Protein AF-A0A367IS16-F1 (afdb_monomer)

Radius of gyration: 10.43 Å; Cα contacts (8 Å, |Δi|>4): 28; chains: 1; bounding box: 27×26×26 Å

Secondary structure (DSSP, 8-state):
---PPPHHHHHHHHHHHHTT--HHHHHHHSTT--HHHHHHHHHHH-TTPPP---

Solvent-accessible surface area (backbone atoms only — not comparable to full-atom values): 3476 Å² total; per-residue (Å²): 133,83,82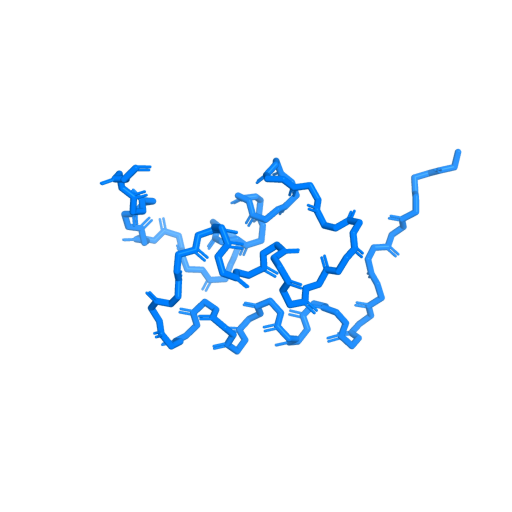,71,79,47,72,65,58,51,52,48,52,54,51,43,48,74,68,71,53,48,72,65,62,50,34,70,74,37,78,89,56,50,70,71,58,50,50,53,50,43,45,72,78,40,69,87,60,77,77,78,89,122

Foldseek 3Di:
DPPDDDPVLLVLLLVCVVVVHAPVVNCVVPPPDDPVNSVVSCCVNPVPDDRPDD

Sequence (54 aa):
MTNAISKSQQNEIKLLLSQNKTYAEIMERIPGLKKSTLGRYANKFYPNRVPGTS

Organism: Rhizopus azygosporus (NCBI:txid86630)

Nearest PDB structures (foldseek):
  1tc3-assembly1_C  TM=9.187E-01  e=2.139E+00  Caenorhabditis elegans
  1idz-assembly1_A  TM=7.137E-01  e=9.778E-01  Mus musculus

Structure (mmCIF, N/CA/C/O backbone):
data_AF-A0A367IS16-F1
#
_entry.id   AF-A0A367IS16-F1
#
loop_
_atom_site.group_PDB
_atom_site.id
_atom_site.type_symbol
_atom_site.label_atom_id
_atom_site.label_alt_id
_atom_site.label_comp_id
_atom_site.label_asym_id
_atom_site.label_entity_id
_atom_site.label_seq_id
_atom_site.pdbx_PDB_ins_code
_atom_site.Cart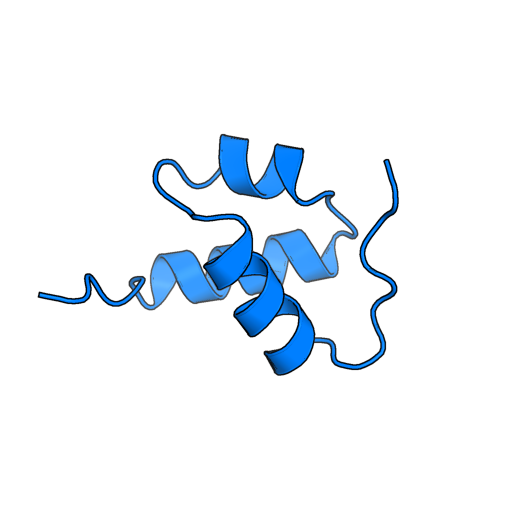n_x
_atom_site.Cartn_y
_atom_site.Cartn_z
_atom_site.occupancy
_atom_site.B_iso_or_equiv
_atom_site.auth_seq_id
_atom_site.auth_comp_id
_atom_site.auth_asym_id
_atom_site.auth_atom_id
_atom_site.pdbx_PDB_model_num
ATOM 1 N N . MET A 1 1 ? 2.884 11.280 -19.400 1.00 37.66 1 MET A N 1
ATOM 2 C CA . MET A 1 1 ? 3.850 10.751 -18.413 1.00 37.66 1 MET A CA 1
ATOM 3 C C . MET A 1 1 ? 3.075 9.939 -17.393 1.00 37.66 1 MET A C 1
ATOM 5 O O . MET A 1 1 ? 2.183 10.474 -16.747 1.00 37.66 1 MET A O 1
ATOM 9 N N . THR A 1 2 ? 3.319 8.635 -17.316 1.00 47.31 2 THR A N 1
ATOM 10 C CA . THR A 1 2 ? 2.696 7.778 -16.301 1.00 47.31 2 THR A CA 1
ATOM 11 C C . THR A 1 2 ? 3.443 8.042 -15.003 1.00 47.31 2 THR A C 1
ATOM 13 O O . THR A 1 2 ? 4.560 7.557 -14.855 1.00 47.31 2 THR A O 1
ATOM 16 N N . ASN A 1 3 ? 2.886 8.866 -14.111 1.00 56.12 3 ASN A N 1
ATOM 17 C CA . ASN A 1 3 ? 3.485 9.128 -12.802 1.00 56.12 3 ASN A CA 1
ATOM 18 C C . ASN A 1 3 ? 3.611 7.793 -12.063 1.00 56.12 3 ASN A C 1
ATOM 20 O O . ASN A 1 3 ? 2.631 7.257 -11.540 1.00 56.12 3 ASN A O 1
ATOM 24 N N . ALA A 1 4 ? 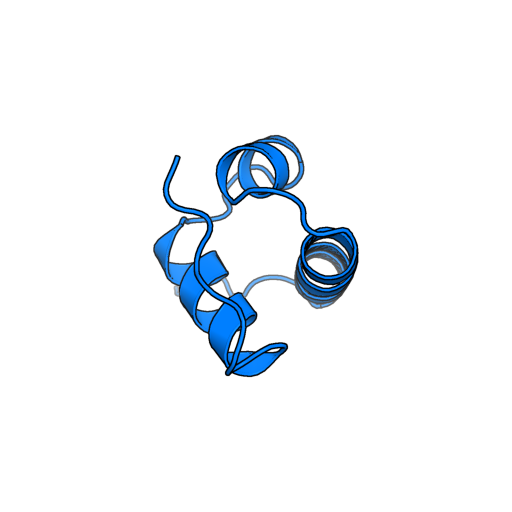4.804 7.208 -12.109 1.00 69.88 4 ALA A N 1
ATOM 25 C CA . ALA A 1 4 ? 5.108 5.984 -11.403 1.00 69.88 4 ALA A CA 1
ATOM 26 C C . ALA A 1 4 ? 5.015 6.287 -9.905 1.00 69.88 4 ALA A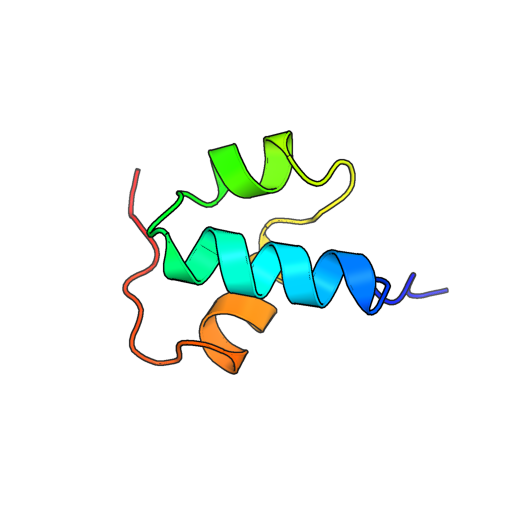 C 1
ATOM 28 O O . ALA A 1 4 ? 5.637 7.228 -9.416 1.00 69.88 4 ALA A O 1
ATOM 29 N N . ILE A 1 5 ? 4.206 5.505 -9.191 1.00 77.62 5 ILE A N 1
ATOM 30 C CA . ILE A 1 5 ? 4.076 5.614 -7.737 1.00 77.62 5 ILE A CA 1
ATOM 31 C C . ILE A 1 5 ? 5.459 5.445 -7.107 1.00 77.62 5 ILE A C 1
ATOM 33 O O . ILE A 1 5 ? 6.182 4.493 -7.429 1.00 77.62 5 ILE A O 1
ATOM 37 N N . SER A 1 6 ? 5.824 6.362 -6.210 1.00 85.88 6 SER A N 1
ATOM 38 C CA . SER A 1 6 ? 7.142 6.357 -5.577 1.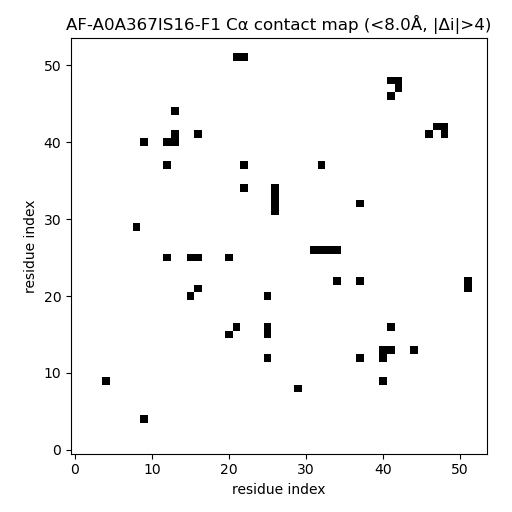00 85.88 6 SER A CA 1
ATOM 39 C C . SER A 1 6 ? 7.348 5.090 -4.742 1.00 85.88 6 SER A C 1
ATOM 41 O O . SER A 1 6 ? 6.395 4.474 -4.261 1.00 85.88 6 SER A O 1
ATOM 43 N N . LYS A 1 7 ? 8.603 4.681 -4.530 1.00 86.06 7 LYS A N 1
ATOM 44 C CA . 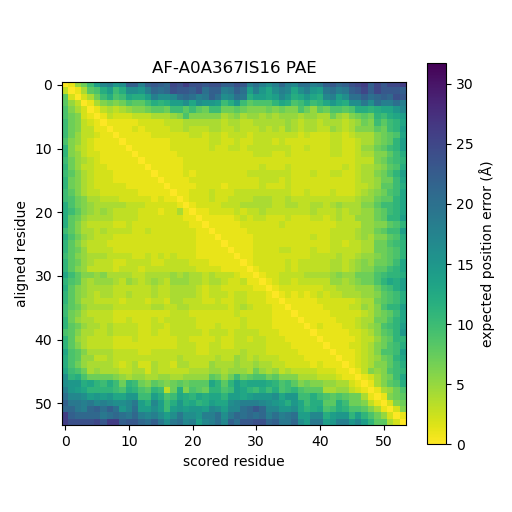LYS A 1 7 ? 8.913 3.485 -3.726 1.00 86.06 7 LYS A CA 1
ATOM 45 C C . LYS A 1 7 ? 8.353 3.584 -2.298 1.00 86.06 7 LYS A C 1
ATOM 47 O O . LYS A 1 7 ? 7.916 2.577 -1.752 1.00 86.06 7 LYS A O 1
ATOM 52 N N . SER A 1 8 ? 8.303 4.797 -1.739 1.00 87.38 8 SER A N 1
ATOM 53 C CA . SER A 1 8 ? 7.675 5.068 -0.439 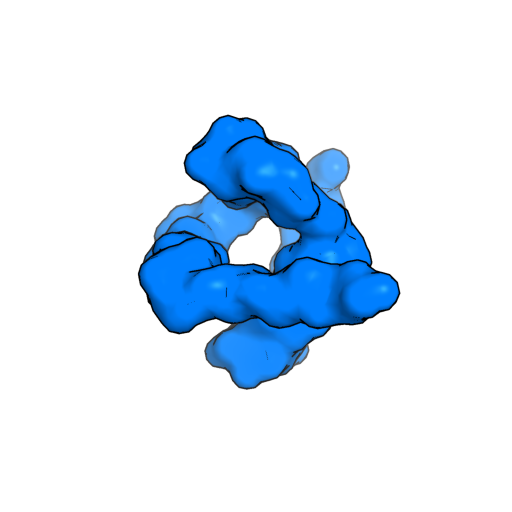1.00 87.38 8 SER A CA 1
ATOM 54 C C . SER A 1 8 ? 6.175 4.758 -0.462 1.00 87.38 8 SER A C 1
ATOM 56 O O . SER A 1 8 ? 5.702 3.935 0.316 1.00 87.38 8 SER A O 1
ATOM 58 N N . GLN A 1 9 ? 5.448 5.301 -1.443 1.00 87.81 9 GLN A N 1
ATOM 59 C CA . GLN A 1 9 ? 4.017 5.033 -1.607 1.00 87.81 9 GLN A CA 1
ATOM 60 C C . GLN A 1 9 ? 3.732 3.544 -1.868 1.00 87.81 9 GLN A C 1
ATOM 62 O O . GLN A 1 9 ? 2.740 3.013 -1.384 1.00 87.81 9 GLN A O 1
ATOM 67 N N . GLN A 1 10 ? 4.604 2.833 -2.593 1.00 89.31 10 GLN A N 1
ATOM 68 C CA . GLN A 1 10 ? 4.465 1.382 -2.781 1.00 89.31 10 GLN A CA 1
ATOM 69 C C . GLN A 1 10 ? 4.608 0.607 -1.464 1.00 89.31 10 GLN A C 1
ATOM 71 O O . GLN A 1 10 ? 3.839 -0.324 -1.219 1.00 89.31 10 GLN A O 1
ATOM 76 N N . ASN A 1 11 ? 5.569 0.986 -0.617 1.00 91.38 11 ASN A N 1
ATOM 77 C CA . ASN A 1 11 ? 5.748 0.381 0.703 1.00 91.38 11 ASN A CA 1
ATOM 78 C C . ASN A 1 11 ? 4.545 0.659 1.608 1.00 91.38 11 ASN A C 1
ATOM 80 O O . ASN A 1 11 ? 4.086 -0.243 2.306 1.00 91.38 11 ASN A O 1
ATOM 84 N N . GLU A 1 12 ? 4.000 1.871 1.548 1.00 91.50 12 GLU A N 1
ATOM 85 C CA . GLU A 1 12 ? 2.817 2.248 2.311 1.00 91.50 12 GLU A CA 1
ATOM 86 C C . GLU A 1 12 ? 1.578 1.472 1.854 1.00 91.50 12 GLU A C 1
ATOM 88 O O . GLU A 1 12 ? 0.902 0.868 2.681 1.00 91.50 12 GLU A O 1
ATOM 93 N N . ILE A 1 13 ? 1.349 1.337 0.541 1.00 90.69 13 ILE A N 1
ATOM 94 C CA . ILE A 1 13 ? 0.303 0.457 -0.007 1.00 90.69 13 ILE A CA 1
ATOM 95 C C . ILE A 1 13 ? 0.472 -0.972 0.523 1.00 90.69 13 ILE A C 1
ATOM 97 O O . ILE A 1 13 ? -0.497 -1.579 0.977 1.00 90.69 13 ILE A O 1
ATOM 101 N N . LYS A 1 14 ? 1.693 -1.521 0.499 1.00 90.75 14 LYS A N 1
ATOM 102 C CA . LYS A 1 14 ? 1.967 -2.885 0.976 1.00 90.75 14 LYS A CA 1
ATOM 103 C C . LYS A 1 14 ? 1.657 -3.051 2.468 1.00 90.75 14 LYS A C 1
ATOM 105 O O . LYS A 1 14 ? 1.083 -4.076 2.845 1.00 90.75 14 LYS A O 1
ATOM 110 N N . LEU A 1 15 ? 2.014 -2.061 3.289 1.00 92.75 15 LEU A N 1
ATOM 111 C CA . LEU A 1 15 ? 1.743 -2.036 4.727 1.00 92.75 15 LEU A CA 1
ATOM 112 C C . LEU A 1 15 ? 0.240 -1.944 5.006 1.00 92.7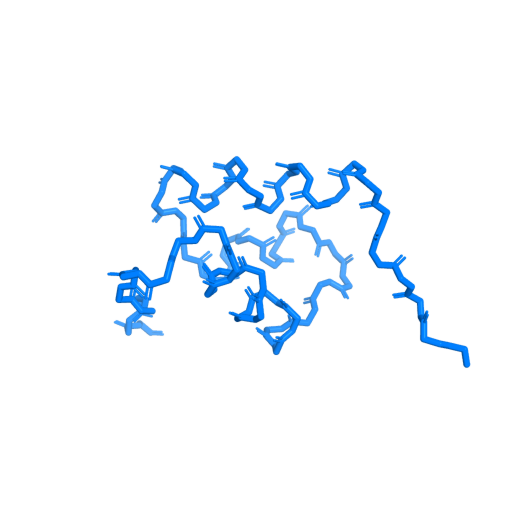5 15 LEU A C 1
ATOM 114 O O . LEU A 1 15 ? -0.293 -2.761 5.750 1.00 92.75 15 LEU A O 1
ATOM 118 N N . LEU A 1 16 ? -0.464 -1.004 4.380 1.00 91.81 16 LEU A N 1
ATOM 119 C CA . LEU A 1 16 ? -1.898 -0.818 4.606 1.00 91.81 16 LEU A CA 1
ATOM 120 C C . LEU A 1 16 ? -2.706 -2.024 4.127 1.00 91.81 16 LEU A C 1
ATOM 122 O O . LEU A 1 16 ? -3.625 -2.474 4.809 1.00 91.81 16 LEU A O 1
ATOM 126 N N . LEU A 1 17 ? -2.311 -2.609 2.994 1.00 88.94 17 LEU A N 1
ATOM 127 C CA . LEU A 1 17 ? -2.849 -3.892 2.573 1.00 88.94 17 LEU A CA 1
ATOM 128 C C . LEU A 1 17 ? -2.589 -4.947 3.659 1.00 88.94 17 LEU A C 1
ATOM 130 O O . LEU A 1 17 ? -3.544 -5.569 4.107 1.00 88.94 17 LEU A O 1
ATOM 134 N N . SER A 1 18 ? -1.369 -5.114 4.175 1.00 89.06 18 SER A N 1
ATOM 135 C CA . SER A 1 18 ? -1.104 -6.111 5.235 1.00 89.06 18 SER A CA 1
ATOM 136 C C . SER A 1 18 ? -2.008 -5.967 6.474 1.00 89.06 18 SER A C 1
ATOM 138 O O . SER A 1 18 ? -2.347 -6.960 7.103 1.00 89.06 18 SER A O 1
ATOM 140 N N . GLN A 1 19 ? -2.476 -4.749 6.765 1.00 89.94 19 GLN A N 1
ATOM 141 C CA . GLN A 1 19 ? -3.381 -4.425 7.874 1.00 89.94 19 GLN A CA 1
ATOM 142 C C . GLN A 1 19 ? -4.870 -4.682 7.572 1.00 89.94 19 GLN A C 1
ATOM 144 O O . GLN A 1 19 ? -5.731 -4.216 8.311 1.00 89.94 19 GLN A O 1
ATOM 149 N N . ASN A 1 20 ? -5.199 -5.368 6.472 1.00 85.69 20 ASN A N 1
ATOM 150 C CA . ASN A 1 20 ? -6.577 -5.582 6.012 1.00 85.69 20 ASN A CA 1
ATOM 151 C C . ASN A 1 20 ? -7.398 -4.295 5.803 1.00 85.69 20 ASN A C 1
ATOM 153 O O . ASN A 1 20 ? -8.624 -4.344 5.774 1.00 85.69 20 ASN A O 1
ATOM 157 N N . LYS A 1 21 ? -6.731 -3.156 5.565 1.00 88.31 21 LYS A N 1
ATOM 158 C CA . LYS A 1 21 ? -7.409 -1.899 5.230 1.00 88.31 21 LYS A CA 1
ATOM 159 C C . LYS A 1 21 ? -8.185 -2.011 3.921 1.00 88.31 21 LYS A C 1
ATOM 161 O O . LYS A 1 21 ? -7.757 -2.696 2.978 1.00 88.31 21 LYS A O 1
ATOM 166 N N . THR A 1 22 ? -9.317 -1.317 3.873 1.00 88.88 22 THR A N 1
ATOM 167 C CA . THR A 1 22 ? -10.151 -1.200 2.676 1.00 88.88 22 THR A CA 1
ATOM 168 C C . THR A 1 22 ? -9.501 -0.278 1.649 1.00 88.88 22 THR A C 1
ATOM 170 O O . THR A 1 22 ? -8.621 0.525 1.959 1.00 88.88 22 THR A O 1
ATOM 173 N N . TYR A 1 23 ? -9.931 -0.370 0.390 1.00 89.69 23 TYR A N 1
ATOM 174 C CA . TYR A 1 23 ? -9.382 0.500 -0.652 1.00 89.69 23 TYR A CA 1
ATOM 175 C C . TYR A 1 23 ? -9.700 1.978 -0.411 1.00 89.69 23 TYR A C 1
ATOM 177 O O . TYR A 1 23 ? -8.874 2.817 -0.756 1.00 89.69 23 TYR A O 1
ATOM 185 N N . ALA A 1 24 ? -10.845 2.285 0.206 1.00 89.31 24 ALA A N 1
ATOM 186 C CA . ALA A 1 24 ? -11.214 3.647 0.576 1.00 89.31 24 ALA A CA 1
ATOM 187 C C . ALA A 1 24 ? -10.212 4.235 1.580 1.00 89.31 24 ALA A C 1
ATOM 189 O O . ALA A 1 24 ? -9.573 5.236 1.273 1.00 89.31 24 ALA A O 1
ATOM 190 N N . GLU A 1 25 ? -9.965 3.543 2.696 1.00 90.31 25 GLU A N 1
ATOM 191 C CA . GLU A 1 25 ? -9.008 3.991 3.720 1.00 90.31 25 GLU A CA 1
ATOM 192 C C . GLU A 1 25 ? -7.587 4.161 3.159 1.00 90.31 25 GLU A C 1
ATOM 194 O O . GLU A 1 25 ? -6.856 5.079 3.527 1.00 90.31 25 GLU A O 1
ATOM 199 N N . ILE A 1 26 ? -7.169 3.275 2.249 1.00 90.25 26 ILE A N 1
ATOM 200 C CA . ILE A 1 26 ? -5.849 3.368 1.611 1.00 90.25 26 ILE A CA 1
ATOM 201 C C . ILE A 1 26 ? -5.767 4.603 0.706 1.00 90.25 26 ILE A C 1
ATOM 203 O O . ILE A 1 26 ? -4.739 5.278 0.673 1.00 90.25 26 ILE A O 1
ATOM 207 N N . MET A 1 27 ? -6.836 4.900 -0.032 1.00 90.06 27 MET A N 1
ATOM 208 C CA . MET A 1 27 ? -6.910 6.065 -0.915 1.00 90.06 27 MET A CA 1
ATOM 209 C C . MET A 1 27 ? -7.032 7.385 -0.143 1.00 90.06 27 MET A C 1
ATOM 211 O O . MET A 1 27 ? -6.512 8.392 -0.615 1.00 90.06 27 MET A O 1
ATOM 215 N N . GLU A 1 28 ? -7.649 7.388 1.040 1.00 91.12 28 GLU A N 1
ATOM 216 C CA . GLU A 1 28 ? -7.643 8.545 1.947 1.00 91.12 28 GLU A CA 1
ATOM 217 C C . GLU A 1 28 ? -6.237 8.838 2.478 1.00 91.12 2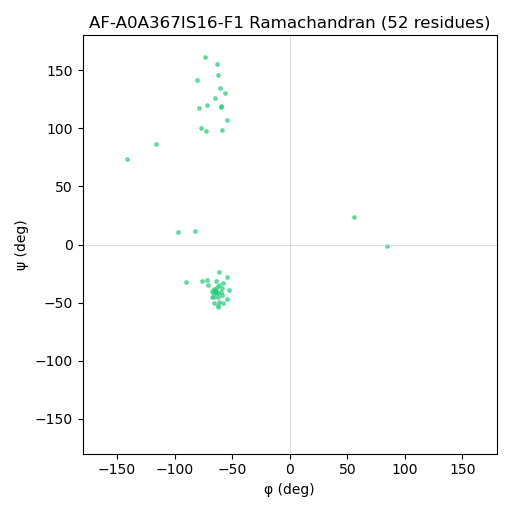8 GLU A C 1
ATOM 219 O O . GLU A 1 28 ? -5.836 9.996 2.583 1.00 91.12 28 GLU A O 1
ATOM 224 N N . ARG A 1 29 ? -5.460 7.789 2.774 1.00 89.94 29 ARG A N 1
ATOM 225 C CA . ARG A 1 29 ? -4.097 7.929 3.301 1.00 89.94 29 ARG A CA 1
ATOM 226 C C . ARG A 1 29 ? -3.074 8.314 2.233 1.00 89.94 29 ARG A C 1
ATOM 228 O O . ARG A 1 29 ? -2.101 8.995 2.538 1.00 89.94 29 ARG A O 1
ATOM 235 N N . ILE A 1 30 ? -3.284 7.878 0.990 1.00 88.62 30 ILE A N 1
ATOM 236 C CA . ILE A 1 30 ? -2.376 8.125 -0.136 1.00 88.62 30 ILE A CA 1
ATOM 237 C C . ILE A 1 30 ? -3.103 8.979 -1.186 1.00 88.62 30 ILE A C 1
ATOM 239 O O . ILE A 1 30 ? -3.672 8.438 -2.143 1.00 88.62 30 ILE A O 1
ATOM 243 N N . PRO A 1 31 ? -3.078 10.318 -1.048 1.00 83.12 31 PRO A N 1
ATOM 244 C CA . PRO A 1 31 ? -3.765 11.205 -1.975 1.00 83.12 31 PRO A CA 1
ATOM 245 C C . PRO A 1 31 ? -3.222 11.037 -3.400 1.00 83.12 31 PRO A C 1
ATOM 247 O O . PRO A 1 31 ? -2.015 10.953 -3.635 1.00 83.12 31 PRO A O 1
ATOM 250 N N . GLY A 1 32 ? -4.133 10.957 -4.371 1.00 85.62 32 GLY A N 1
ATOM 251 C CA . GLY A 1 32 ? -3.805 10.713 -5.781 1.00 85.62 32 GLY A CA 1
ATOM 252 C C . GLY A 1 32 ? -3.641 9.235 -6.162 1.00 85.62 32 GLY A C 1
ATOM 253 O O . GLY A 1 32 ? -3.433 8.928 -7.340 1.00 85.62 32 GLY A O 1
ATOM 254 N N . LEU A 1 33 ? -3.779 8.302 -5.214 1.00 87.62 33 LEU A N 1
ATOM 255 C CA . LEU A 1 33 ? -3.805 6.874 -5.512 1.00 87.62 33 LEU A CA 1
ATOM 256 C C . LEU A 1 33 ? -5.116 6.486 -6.203 1.00 87.62 33 LEU A C 1
ATOM 258 O O . LEU A 1 33 ? -6.201 6.612 -5.646 1.00 87.62 33 LEU A O 1
ATOM 262 N N . LYS A 1 34 ? -5.022 5.948 -7.422 1.00 89.12 34 LYS A N 1
ATOM 263 C CA . LYS A 1 34 ? -6.189 5.413 -8.137 1.00 89.12 34 LYS A CA 1
ATOM 264 C C . LYS A 1 34 ? -6.533 4.006 -7.652 1.00 89.12 34 LYS A C 1
ATOM 266 O O . LYS A 1 34 ? -5.641 3.166 -7.518 1.00 89.12 34 LYS A O 1
ATOM 271 N N . LYS A 1 35 ? -7.833 3.706 -7.542 1.00 88.50 35 LYS A N 1
ATOM 272 C CA . LYS A 1 35 ? -8.354 2.361 -7.226 1.00 88.50 35 LYS A CA 1
ATOM 273 C C . LYS A 1 35 ? -7.804 1.279 -8.165 1.00 88.50 35 LYS A C 1
ATOM 275 O O . LYS A 1 35 ? -7.453 0.195 -7.713 1.00 88.50 35 LYS A O 1
ATOM 280 N N . SER A 1 36 ? -7.664 1.580 -9.459 1.00 88.00 36 SER A N 1
ATOM 281 C CA . SER A 1 36 ? -7.083 0.653 -10.445 1.00 88.00 36 SER A CA 1
ATOM 282 C C . SER A 1 36 ? -5.611 0.339 -10.165 1.00 88.00 36 SER A C 1
ATOM 284 O O . SER A 1 36 ? -5.187 -0.811 -10.278 1.00 88.00 36 SER A O 1
ATOM 286 N N . THR A 1 37 ? -4.832 1.342 -9.756 1.00 87.88 37 THR A N 1
ATOM 287 C CA . THR A 1 37 ? -3.437 1.154 -9.356 1.00 87.88 37 THR A CA 1
ATOM 288 C C . THR A 1 37 ? -3.350 0.340 -8.072 1.00 87.88 37 THR A C 1
ATOM 290 O O . THR A 1 37 ? -2.578 -0.615 -8.011 1.00 87.88 37 THR A O 1
ATOM 293 N N . LEU A 1 38 ? -4.185 0.654 -7.080 1.00 87.94 38 LEU A N 1
ATOM 294 C CA . LEU A 1 38 ? -4.267 -0.111 -5.840 1.00 87.94 38 LEU A CA 1
ATOM 295 C C . LEU A 1 38 ? -4.638 -1.578 -6.096 1.00 87.94 38 LEU A C 1
ATOM 297 O O . LEU A 1 38 ? -3.977 -2.455 -5.559 1.00 87.94 38 LEU A O 1
ATOM 301 N N . GLY A 1 39 ? -5.600 -1.858 -6.979 1.00 88.38 39 GLY A N 1
ATOM 302 C CA . GLY A 1 39 ? -5.959 -3.225 -7.373 1.00 88.38 39 GLY A CA 1
ATOM 303 C C . GLY A 1 39 ? -4.796 -3.995 -8.009 1.00 88.38 39 GLY A C 1
ATOM 304 O O . GLY A 1 39 ? -4.563 -5.156 -7.675 1.00 88.38 39 GLY A O 1
ATOM 305 N N . ARG A 1 40 ? -3.991 -3.343 -8.862 1.00 88.81 40 ARG A N 1
ATOM 306 C CA . ARG A 1 40 ? -2.767 -3.951 -9.418 1.00 88.81 40 ARG A CA 1
ATOM 307 C C . ARG A 1 40 ? -1.756 -4.296 -8.325 1.00 88.81 40 ARG A C 1
ATOM 309 O O . ARG A 1 40 ? -1.201 -5.390 -8.344 1.00 88.81 40 ARG A O 1
ATOM 316 N N . TYR A 1 41 ? -1.518 -3.390 -7.376 1.00 88.38 41 TYR A N 1
ATOM 317 C CA . TYR A 1 41 ? -0.589 -3.638 -6.269 1.00 88.38 41 TYR A CA 1
ATOM 318 C C . TYR A 1 41 ? -1.127 -4.659 -5.262 1.00 88.38 41 TYR A C 1
ATOM 320 O O . TYR A 1 41 ? -0.352 -5.466 -4.760 1.00 88.38 41 TYR A O 1
ATOM 328 N N . ALA A 1 42 ? -2.434 -4.678 -5.012 1.00 87.88 42 ALA A N 1
ATOM 329 C CA . ALA A 1 42 ? -3.077 -5.678 -4.174 1.00 87.88 42 ALA A CA 1
ATOM 330 C C . ALA A 1 42 ? -2.893 -7.079 -4.756 1.00 87.88 42 ALA A C 1
ATOM 332 O O . ALA A 1 42 ? -2.373 -7.936 -4.055 1.00 87.88 42 ALA A O 1
ATOM 333 N N . ASN A 1 43 ? -3.180 -7.278 -6.046 1.00 87.81 43 ASN A N 1
ATOM 334 C CA . ASN A 1 43 ? -2.925 -8.555 -6.719 1.00 87.81 43 ASN A CA 1
ATOM 335 C C . ASN A 1 43 ? -1.429 -8.904 -6.772 1.00 87.81 43 ASN A C 1
ATOM 337 O O . ASN A 1 43 ? -1.059 -10.062 -6.619 1.00 87.81 43 ASN A O 1
ATOM 341 N N . LYS A 1 44 ? -0.551 -7.909 -6.957 1.00 88.25 44 LYS A N 1
ATOM 342 C CA . LYS A 1 44 ? 0.904 -8.121 -7.002 1.00 88.25 44 LYS A CA 1
ATOM 343 C C . LYS A 1 44 ? 1.484 -8.566 -5.657 1.00 88.25 44 LYS A C 1
ATOM 345 O O . LYS A 1 44 ? 2.382 -9.399 -5.636 1.00 88.25 44 LYS A O 1
ATOM 350 N N . PHE A 1 45 ? 1.040 -7.968 -4.553 1.00 88.06 45 PHE A N 1
ATOM 351 C CA . PHE A 1 45 ? 1.566 -8.262 -3.217 1.00 88.06 45 PHE A CA 1
ATOM 352 C C . PHE A 1 45 ? 0.806 -9.387 -2.510 1.00 88.06 45 PHE A C 1
ATOM 354 O O . PHE A 1 45 ? 1.407 -10.125 -1.736 1.00 88.06 45 PHE A O 1
ATOM 361 N N . TYR A 1 46 ? -0.494 -9.508 -2.771 1.00 85.44 46 TYR A N 1
ATOM 362 C CA . TYR A 1 46 ? -1.414 -10.435 -2.117 1.00 85.44 46 TYR A CA 1
ATOM 363 C C . TYR A 1 46 ? -2.411 -11.008 -3.147 1.00 85.44 46 TYR A C 1
ATOM 365 O O . TYR A 1 46 ? -3.583 -10.629 -3.144 1.00 85.44 46 TYR A O 1
ATOM 373 N N . PRO A 1 47 ? -1.977 -11.926 -4.031 1.00 78.44 47 PRO A N 1
ATOM 374 C CA . PRO A 1 47 ? -2.792 -12.436 -5.142 1.00 78.44 47 PRO A CA 1
ATOM 375 C C . PRO A 1 47 ? -4.076 -13.166 -4.713 1.00 78.44 47 PRO A C 1
ATOM 377 O O . PRO A 1 47 ? -5.039 -13.188 -5.468 1.00 78.44 47 PRO A O 1
ATOM 380 N N . ASN A 1 48 ? -4.123 -13.706 -3.490 1.00 78.56 48 ASN A N 1
ATOM 381 C CA . ASN A 1 48 ? -5.294 -14.411 -2.945 1.00 78.56 48 ASN A CA 1
ATOM 382 C C . ASN A 1 48 ? -6.183 -13.526 -2.059 1.00 78.56 48 ASN A C 1
ATOM 384 O O . ASN A 1 48 ? -7.038 -14.022 -1.326 1.00 78.56 48 ASN A O 1
ATOM 388 N N . ARG A 1 49 ? -5.954 -12.212 -2.049 1.00 69.12 49 ARG A N 1
ATOM 389 C CA . ARG A 1 49 ? -6.736 -11.303 -1.221 1.00 69.12 49 ARG A CA 1
ATOM 390 C C . ARG A 1 49 ? -8.073 -11.037 -1.898 1.00 69.12 49 ARG A C 1
ATOM 392 O O . ARG A 1 49 ? -8.113 -10.430 -2.964 1.00 69.12 49 ARG A O 1
ATOM 399 N N . VAL A 1 50 ? -9.161 -11.426 -1.242 1.00 63.53 50 VAL A N 1
ATOM 400 C CA . VAL A 1 50 ? -10.509 -11.037 -1.664 1.00 63.53 50 VAL A CA 1
ATOM 401 C C . VAL A 1 50 ? -10.574 -9.504 -1.627 1.00 63.53 50 VAL A C 1
ATOM 403 O O . VAL A 1 50 ? -10.317 -8.923 -0.564 1.00 63.53 50 VAL A O 1
ATOM 406 N N . PRO A 1 51 ? -10.818 -8.805 -2.752 1.00 57.62 51 PRO A N 1
ATOM 407 C CA . PRO A 1 51 ? -11.037 -7.370 -2.699 1.00 57.62 51 PRO A CA 1
ATOM 408 C C . PRO A 1 51 ? -12.256 -7.153 -1.808 1.00 57.62 51 PRO A C 1
ATOM 410 O O . PRO A 1 51 ? -13.319 -7.695 -2.096 1.00 57.62 51 PRO A O 1
ATOM 413 N N . GLY A 1 52 ? -12.073 -6.435 -0.696 1.00 53.78 52 GLY A N 1
ATOM 414 C CA . GLY A 1 52 ? -13.154 -6.169 0.248 1.00 53.78 52 GLY A CA 1
ATOM 415 C C . GLY A 1 52 ? -14.318 -5.534 -0.501 1.00 53.78 52 GLY A C 1
ATOM 416 O O . GLY A 1 52 ? -14.209 -4.399 -0.964 1.00 53.78 52 GLY A O 1
ATOM 417 N N . THR A 1 53 ? -15.384 -6.306 -0.695 1.00 43.19 53 THR A N 1
ATOM 418 C CA . THR A 1 53 ? -16.665 -5.834 -1.200 1.00 43.19 53 THR A CA 1
ATOM 419 C C . THR A 1 53 ? -17.303 -5.035 -0.075 1.00 43.19 53 THR A C 1
ATOM 421 O O . THR A 1 53 ? -17.851 -5.599 0.872 1.00 43.19 53 THR A O 1
ATOM 424 N N . SER A 1 54 ? -17.154 -3.721 -0.134 1.00 39.41 54 SER A N 1
ATOM 425 C CA . SER A 1 54 ? -17.954 -2.760 0.620 1.00 39.41 54 SER A CA 1
ATOM 426 C C . SER A 1 54 ? -18.289 -1.616 -0.319 1.00 39.41 54 SER A C 1
ATOM 428 O O . SER A 1 54 ? -17.366 -1.176 -1.049 1.00 39.41 54 SER A O 1
#

pLDDT: mean 81.64, std 14.42, range [37.66, 92.75]

Mean predicted aligned error: 5.79 Å